Protein AF-A0AAV7SJ99-F1 (afdb_monomer)

Solvent-accessible surface area (backbone atoms only — not comparable to full-atom values): 6652 Å² total; per-residue (Å²): 101,50,82,53,54,74,47,80,49,43,65,52,64,79,61,67,56,72,78,52,84,72,37,33,37,42,35,44,24,42,28,49,36,29,60,92,22,44,47,71,61,49,57,51,40,82,54,26,36,36,42,33,46,22,40,28,51,28,46,58,70,69,31,40,30,37,60,29,28,35,41,36,41,26,40,27,48,28,54,57,74,58,60,65,24,40,26,92,53,81,49,98,88,36,46,22,47,30,31,39,38,36,37,21,64,34,61,44,52,81,87,58,58,60,77,69,39,59,64,27,42,63,56,43,79,43,75,42,50,114

pLDDT: mean 96.18, std 3.07, range [80.31, 98.88]

InterPro domains:
  IPR001611 Leucine-rich repeat [PF13516] (46-59)
  IPR001611 Leucine-rich repeat [PF13855] (2-34)
  IPR001611 Leucine-rich repeat [PS51450] (47-68)
  IPR032675 Leucine-rich repeat domain superfamily [G3DSA:3.80.10.10] (1-130)
  IPR050333 Small Leucine-Rich Proteoglycans [PTHR45712] (2-129)

Mean predicted aligned error: 2.55 Å

Organism: Pleurodeles waltl (NCBI:txid8319)

Radius of gyration: 13.69 Å; Cα contacts (8 Å, |Δi|>4): 319; chains: 1; bounding box: 36×24×34 Å

Structure (mmCIF, N/CA/C/O backbone):
data_AF-A0AAV7SJ99-F1
#
_entry.id   AF-A0AAV7SJ99-F1
#
loop_
_atom_site.group_PDB
_atom_site.id
_atom_site.type_symbol
_atom_site.label_atom_id
_atom_site.label_alt_id
_atom_site.label_comp_id
_atom_site.label_asym_id
_atom_site.label_entity_id
_atom_site.label_seq_id
_atom_site.pdbx_PDB_ins_code
_atom_site.Cartn_x
_atom_site.Cartn_y
_atom_site.Cartn_z
_atom_site.occupancy
_atom_site.B_iso_or_equiv
_atom_site.auth_seq_id
_atom_site.auth_comp_id
_atom_site.auth_asym_id
_atom_site.auth_atom_id
_atom_site.pdbx_PDB_model_num
ATOM 1 N N . MET A 1 1 ? -16.512 -4.322 4.864 1.00 94.44 1 MET A N 1
ATOM 2 C CA . MET A 1 1 ? -15.651 -5.125 3.969 1.00 94.44 1 MET A CA 1
ATOM 3 C C . MET A 1 1 ? -16.043 -4.796 2.542 1.00 94.44 1 MET A C 1
ATOM 5 O O . MET A 1 1 ? -17.233 -4.602 2.314 1.00 94.44 1 MET A O 1
ATOM 9 N N . LEU A 1 2 ? -15.084 -4.707 1.623 1.00 97.12 2 LEU A N 1
ATOM 10 C CA . LEU A 1 2 ? -15.316 -4.532 0.188 1.00 97.12 2 LEU A CA 1
ATOM 11 C C . LEU A 1 2 ? -14.374 -5.455 -0.589 1.00 97.12 2 LEU A C 1
ATOM 13 O O . LEU A 1 2 ? -13.173 -5.473 -0.321 1.00 97.12 2 LEU A O 1
ATOM 17 N N . TYR A 1 3 ? -14.928 -6.201 -1.541 1.00 97.94 3 TYR A N 1
ATOM 18 C CA . TYR A 1 3 ? -14.200 -7.179 -2.345 1.00 97.94 3 TYR A CA 1
ATOM 19 C C . TYR A 1 3 ? -14.446 -6.891 -3.824 1.00 97.94 3 TYR A C 1
ATOM 21 O O . TYR A 1 3 ? -15.584 -6.938 -4.289 1.00 97.94 3 TYR A O 1
ATOM 29 N N . PHE A 1 4 ? -13.375 -6.573 -4.540 1.00 97.62 4 PHE A N 1
ATOM 30 C CA . PHE A 1 4 ? -13.368 -6.230 -5.963 1.00 97.62 4 PHE A CA 1
ATOM 31 C C . PHE A 1 4 ? -12.309 -7.031 -6.732 1.00 97.62 4 PHE A C 1
ATOM 33 O O . PHE A 1 4 ? -11.874 -6.633 -7.817 1.00 97.62 4 PHE A O 1
ATOM 40 N N . ASP A 1 5 ? -11.888 -8.161 -6.173 1.00 97.88 5 ASP A N 1
ATOM 41 C CA . ASP A 1 5 ? -10.887 -9.040 -6.764 1.00 97.88 5 ASP A CA 1
ATOM 42 C C . ASP A 1 5 ? -11.309 -9.548 -8.148 1.00 97.88 5 ASP A C 1
ATOM 44 O O . ASP A 1 5 ? -12.501 -9.700 -8.423 1.00 97.88 5 ASP A O 1
ATOM 48 N N . ASN A 1 6 ? -10.334 -9.875 -8.998 1.00 98.31 6 ASN A N 1
ATOM 49 C CA . ASN A 1 6 ? -10.554 -10.512 -10.304 1.00 98.31 6 ASN A CA 1
ATOM 50 C C . ASN A 1 6 ? -11.429 -9.681 -11.256 1.00 98.31 6 ASN A C 1
ATOM 52 O O . ASN A 1 6 ? -12.324 -10.195 -11.933 1.00 98.31 6 ASN A O 1
ATOM 56 N N . ASN A 1 7 ? -11.157 -8.381 -11.316 1.00 98.19 7 ASN A N 1
ATOM 57 C CA . ASN A 1 7 ? -11.838 -7.456 -12.210 1.00 98.19 7 ASN A CA 1
ATOM 58 C C . ASN A 1 7 ? -10.851 -6.829 -13.207 1.00 98.19 7 ASN A C 1
ATOM 60 O O . ASN A 1 7 ? -9.743 -7.307 -13.445 1.00 98.19 7 ASN A O 1
ATOM 64 N N . LYS A 1 8 ? -11.300 -5.777 -13.889 1.00 98.12 8 LYS A N 1
ATOM 65 C CA . LYS A 1 8 ? -10.495 -5.000 -14.839 1.00 98.12 8 LYS A CA 1
ATOM 66 C C . LYS A 1 8 ? -10.378 -3.549 -14.380 1.00 98.12 8 LYS A C 1
ATOM 68 O O . LYS A 1 8 ? -10.392 -2.649 -15.215 1.00 98.12 8 LYS A O 1
ATOM 73 N N . ILE A 1 9 ? -10.337 -3.318 -13.067 1.00 98.50 9 ILE A N 1
ATOM 74 C CA . ILE A 1 9 ? -10.249 -1.972 -12.504 1.00 98.50 9 ILE A CA 1
ATOM 75 C C . ILE A 1 9 ? -8.882 -1.402 -12.864 1.00 98.50 9 ILE A C 1
ATOM 77 O O . ILE A 1 9 ? -7.849 -1.978 -12.532 1.00 98.50 9 ILE A O 1
ATOM 81 N N . THR A 1 10 ? -8.902 -0.272 -13.559 1.00 98.25 10 THR A N 1
ATOM 82 C CA . THR A 1 10 ? -7.706 0.484 -13.944 1.00 98.25 10 THR A CA 1
ATOM 83 C C . THR A 1 10 ? -7.600 1.810 -13.207 1.00 98.25 10 THR A C 1
ATOM 85 O O . THR A 1 10 ? -6.526 2.394 -13.195 1.00 98.25 10 THR A O 1
ATOM 88 N N . ASN A 1 11 ? -8.701 2.305 -12.632 1.00 97.69 11 ASN A N 1
ATOM 89 C CA . ASN A 1 11 ? -8.764 3.614 -11.998 1.00 97.69 11 ASN A CA 1
ATOM 90 C C . ASN A 1 11 ? -9.659 3.587 -10.756 1.00 97.69 11 ASN A C 1
ATOM 92 O O . ASN A 1 11 ? -10.767 3.050 -10.797 1.00 97.69 11 ASN A O 1
ATOM 96 N N . ILE A 1 12 ? -9.197 4.226 -9.689 1.00 97.38 12 ILE A N 1
ATOM 97 C CA . ILE A 1 12 ? -9.943 4.492 -8.463 1.00 97.38 12 ILE A CA 1
ATOM 98 C C . ILE A 1 12 ? -10.212 6.000 -8.430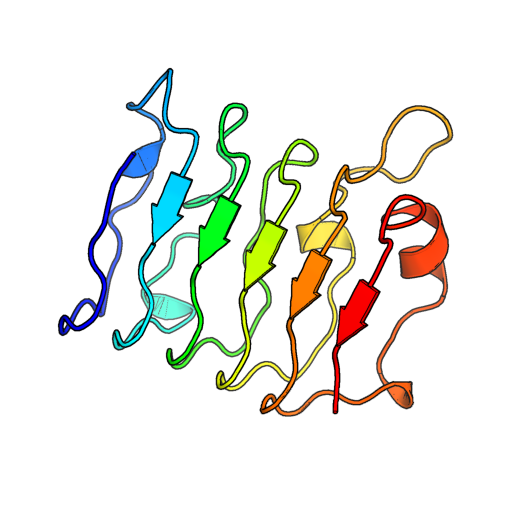 1.00 97.38 12 ILE A C 1
ATOM 100 O O . ILE A 1 12 ? -9.267 6.777 -8.538 1.00 97.38 12 ILE A O 1
ATOM 104 N N . PRO A 1 13 ? -11.474 6.445 -8.323 1.00 95.81 13 PRO A N 1
ATOM 105 C CA . PRO A 1 13 ? -11.772 7.866 -8.194 1.00 95.81 13 PRO A CA 1
ATOM 106 C C . PRO A 1 13 ? -11.133 8.480 -6.944 1.00 95.81 13 PRO A C 1
ATOM 108 O O . PRO A 1 13 ? -10.961 7.802 -5.926 1.00 95.81 13 PRO A O 1
ATOM 111 N N . ASP A 1 14 ? -10.844 9.779 -7.000 1.00 92.81 14 ASP A N 1
ATOM 112 C CA . ASP A 1 14 ? -10.383 10.526 -5.831 1.00 92.81 14 ASP A CA 1
ATOM 113 C C . ASP A 1 14 ? -11.358 10.360 -4.663 1.00 92.81 14 ASP A C 1
ATOM 115 O O . ASP A 1 14 ? -12.578 10.372 -4.832 1.00 92.81 14 ASP A O 1
ATOM 119 N N . GLU A 1 15 ? -10.794 10.160 -3.472 1.00 91.31 15 GLU A N 1
ATOM 120 C CA . GLU A 1 15 ? -11.529 10.037 -2.208 1.00 91.31 15 GLU A CA 1
ATOM 121 C C . GLU A 1 15 ? -12.584 8.912 -2.157 1.00 91.31 15 GLU A C 1
ATOM 123 O O . GLU A 1 15 ? -13.343 8.839 -1.190 1.00 91.31 15 GLU A O 1
ATOM 128 N N . TYR A 1 16 ? -12.601 7.983 -3.125 1.00 94.88 16 TYR A N 1
ATOM 129 C CA . TYR A 1 16 ? -13.651 6.963 -3.261 1.00 94.88 16 TYR A CA 1
ATOM 130 C C . TYR A 1 16 ? -13.920 6.196 -1.961 1.00 94.88 16 TYR A C 1
ATOM 132 O O . TYR A 1 16 ? -15.071 5.957 -1.594 1.00 94.88 16 TYR A O 1
ATOM 140 N N . PHE A 1 17 ? -12.861 5.849 -1.225 1.00 95.50 17 PHE A N 1
ATOM 141 C CA . PHE A 1 17 ? -12.981 5.076 0.006 1.00 95.50 17 PHE A CA 1
ATOM 142 C C . PHE A 1 17 ? -13.154 5.911 1.289 1.00 95.50 17 PHE A C 1
ATOM 144 O O . PHE A 1 17 ? -13.451 5.351 2.344 1.00 95.50 17 PHE A O 1
ATOM 151 N N . GLN A 1 18 ? -13.026 7.240 1.228 1.00 90.12 18 GLN A N 1
ATOM 152 C CA . GLN A 1 18 ? -13.057 8.111 2.415 1.00 90.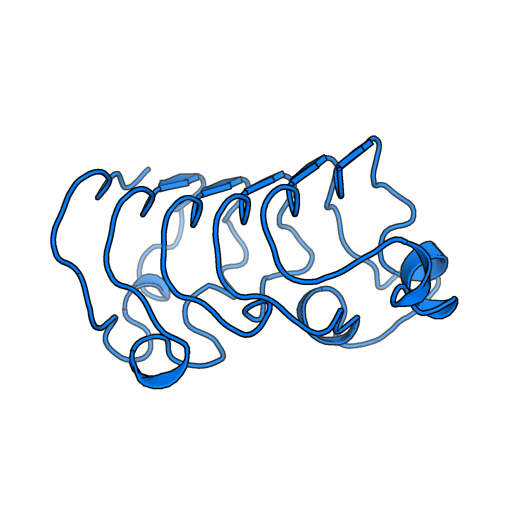12 18 GLN A CA 1
ATOM 153 C C . GLN A 1 18 ? -14.448 8.175 3.074 1.00 90.12 18 GLN A C 1
ATOM 155 O O . GLN A 1 18 ? -14.572 8.436 4.270 1.00 90.12 18 GLN A O 1
ATOM 160 N N . GLY A 1 19 ? -15.511 7.870 2.321 1.00 90.69 19 GLY A N 1
ATOM 161 C CA . GLY A 1 19 ? -16.877 7.790 2.846 1.00 90.69 19 GLY A CA 1
ATOM 162 C C . GLY A 1 19 ? -17.159 6.556 3.717 1.00 90.69 19 GLY A C 1
ATOM 163 O O . GLY A 1 19 ? -18.126 6.556 4.485 1.00 90.69 19 GLY A O 1
ATOM 164 N N . PHE A 1 20 ? -16.336 5.504 3.645 1.00 93.88 20 PHE A N 1
ATOM 165 C CA . PHE A 1 20 ? -16.599 4.246 4.348 1.00 93.88 20 PHE A CA 1
ATOM 166 C C . PHE A 1 20 ? -16.000 4.247 5.760 1.00 93.88 20 PHE A C 1
ATOM 168 O O . PHE A 1 20 ? -14.938 3.688 6.022 1.00 93.88 20 PHE A O 1
ATOM 175 N N . LYS A 1 21 ? -16.742 4.824 6.709 1.00 92.56 21 LYS A N 1
ATOM 176 C CA . LYS A 1 21 ? -16.313 5.034 8.108 1.00 92.56 21 LYS A CA 1
ATOM 177 C C . LYS A 1 21 ? -16.022 3.770 8.930 1.00 92.56 21 LYS A C 1
ATOM 179 O O . LYS A 1 21 ? -15.572 3.892 10.061 1.00 92.56 21 LYS A O 1
ATOM 184 N N . ALA A 1 22 ? -16.331 2.585 8.413 1.00 96.94 22 ALA A N 1
ATOM 185 C CA . ALA A 1 22 ? -16.148 1.304 9.101 1.00 96.94 22 ALA A CA 1
ATOM 186 C C . ALA A 1 22 ? -15.487 0.249 8.192 1.00 96.94 22 ALA A C 1
ATOM 188 O O . ALA A 1 22 ? -15.682 -0.956 8.372 1.00 96.94 22 ALA A O 1
ATOM 189 N N . LEU A 1 23 ? -14.767 0.683 7.153 1.00 98.00 23 LEU A N 1
ATOM 190 C CA . LEU A 1 23 ? -14.128 -0.230 6.214 1.00 98.00 23 LEU A CA 1
ATOM 191 C C . LEU A 1 23 ? -12.855 -0.820 6.816 1.00 98.00 23 LEU A C 1
ATOM 193 O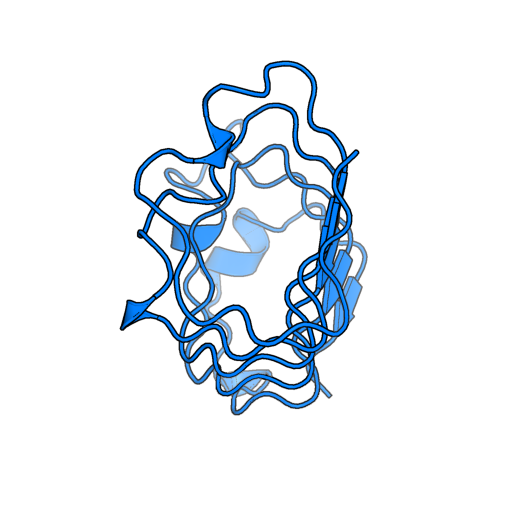 O . LEU A 1 23 ? -11.827 -0.165 6.856 1.00 98.00 23 LEU A O 1
ATOM 197 N N . GLN A 1 24 ? -12.933 -2.085 7.222 1.00 98.50 24 GLN A N 1
ATOM 198 C CA . GLN A 1 24 ? -11.794 -2.804 7.803 1.00 98.50 24 GLN A CA 1
ATOM 199 C C . GLN A 1 24 ? -11.004 -3.653 6.799 1.00 98.50 24 GLN A C 1
ATOM 201 O O . GLN A 1 24 ? -9.811 -3.856 6.987 1.00 98.50 24 GLN A O 1
ATOM 206 N N . TYR A 1 25 ? -11.647 -4.124 5.729 1.00 98.75 25 TYR A N 1
ATOM 207 C CA . TYR A 1 25 ? -11.037 -5.030 4.751 1.00 98.75 25 TYR A CA 1
ATOM 208 C C . TYR A 1 25 ? -11.383 -4.562 3.345 1.00 98.75 25 TYR A C 1
ATOM 210 O O . TYR A 1 25 ? -12.574 -4.406 3.035 1.00 98.75 25 TYR A O 1
ATOM 218 N N . LEU A 1 26 ? -10.356 -4.360 2.525 1.00 98.62 26 LEU A N 1
ATOM 219 C CA . LEU A 1 26 ? -10.468 -3.974 1.125 1.00 98.62 26 LEU A CA 1
ATOM 220 C C . LEU A 1 26 ? -9.586 -4.891 0.282 1.00 98.62 26 LEU A C 1
ATOM 222 O O . LEU A 1 26 ? -8.372 -4.924 0.471 1.00 98.62 26 LEU A O 1
ATOM 226 N N . ARG A 1 27 ? -10.196 -5.607 -0.663 1.00 98.75 27 ARG A N 1
ATOM 227 C CA . ARG A 1 27 ? -9.456 -6.440 -1.611 1.00 98.75 27 ARG A CA 1
ATOM 228 C C . ARG A 1 27 ? -9.720 -6.022 -3.046 1.00 98.75 27 ARG A C 1
ATOM 230 O O . ARG A 1 27 ? -10.866 -5.830 -3.455 1.00 98.75 27 ARG A O 1
ATOM 237 N N . LEU A 1 28 ? -8.630 -5.832 -3.767 1.00 98.69 28 LEU A N 1
ATOM 238 C CA . LEU A 1 28 ? -8.534 -5.340 -5.136 1.00 98.69 28 LEU A CA 1
ATOM 239 C C . LEU A 1 28 ? -7.516 -6.186 -5.919 1.00 98.69 28 LEU A C 1
ATOM 241 O O . LEU A 1 28 ? -6.957 -5.718 -6.915 1.00 98.69 28 LEU A O 1
ATOM 245 N N . SER A 1 29 ? -7.269 -7.424 -5.485 1.00 98.81 29 SER A N 1
ATOM 246 C CA . SER A 1 29 ? -6.299 -8.306 -6.127 1.00 98.81 29 SER A CA 1
ATOM 247 C C . SER A 1 29 ? -6.726 -8.670 -7.550 1.00 98.81 29 SER A C 1
ATOM 249 O O . SER A 1 29 ? -7.911 -8.606 -7.894 1.00 98.81 29 SER A O 1
ATOM 251 N N . HIS A 1 30 ? -5.774 -9.049 -8.403 1.00 98.75 30 HIS A N 1
ATOM 252 C CA . HIS A 1 30 ? -6.055 -9.445 -9.791 1.00 98.75 30 HIS A CA 1
ATOM 253 C C . HIS A 1 30 ? -6.860 -8.380 -10.558 1.00 98.75 30 HIS A C 1
ATOM 255 O O . HIS A 1 30 ? -7.918 -8.654 -11.134 1.00 98.75 30 HIS A O 1
ATOM 261 N N . ASN A 1 31 ? -6.364 -7.145 -10.539 1.00 98.75 31 ASN A N 1
ATOM 262 C CA . ASN A 1 31 ? -6.891 -6.026 -11.315 1.00 98.75 31 ASN A CA 1
ATOM 263 C C . ASN A 1 31 ? -5.792 -5.474 -12.239 1.00 98.75 31 ASN A C 1
ATOM 265 O O . ASN A 1 31 ? -4.826 -6.162 -12.564 1.00 98.75 31 ASN A O 1
ATOM 269 N N . LYS A 1 32 ? -5.977 -4.257 -12.752 1.00 98.56 32 LYS A N 1
ATOM 270 C CA . LYS A 1 32 ? -5.038 -3.582 -13.657 1.00 98.56 32 LYS A CA 1
ATOM 271 C C . LYS A 1 32 ? -4.649 -2.211 -13.110 1.00 98.56 32 LYS A C 1
ATOM 273 O O . LYS A 1 32 ? -4.507 -1.250 -13.869 1.00 98.56 32 LYS A O 1
ATOM 278 N N . LEU A 1 33 ? -4.571 -2.096 -11.784 1.00 98.69 33 LEU A N 1
ATOM 279 C CA . LEU A 1 33 ? -4.217 -0.847 -11.126 1.00 98.69 33 LEU A CA 1
ATOM 280 C C . LEU A 1 33 ? -2.760 -0.510 -11.427 1.00 98.69 33 LEU A C 1
ATOM 282 O O . LEU A 1 33 ? -1.875 -1.353 -11.311 1.00 98.69 33 LEU A O 1
ATOM 286 N N . THR A 1 34 ? -2.540 0.745 -11.793 1.00 98.56 34 THR A N 1
ATOM 287 C CA . THR A 1 34 ? -1.224 1.362 -11.975 1.00 98.56 34 THR A CA 1
ATOM 288 C C . THR A 1 34 ? -1.171 2.611 -11.107 1.00 98.56 34 THR A C 1
ATOM 290 O O . THR A 1 34 ? -2.218 3.122 -10.705 1.00 98.56 34 THR A O 1
ATOM 293 N N . ASP A 1 35 ? 0.019 3.152 -10.867 1.00 97.44 35 ASP A N 1
ATOM 294 C CA . ASP A 1 35 ? 0.190 4.372 -10.069 1.00 97.44 35 ASP A CA 1
ATOM 295 C C . ASP A 1 35 ? -0.648 5.546 -10.614 1.00 97.44 35 ASP A C 1
ATOM 297 O O . ASP A 1 35 ? -1.219 6.311 -9.847 1.00 97.44 35 ASP A O 1
ATOM 301 N N . ALA A 1 36 ? -0.800 5.653 -11.940 1.00 97.62 36 ALA A N 1
ATOM 302 C CA . ALA A 1 36 ? -1.615 6.692 -12.578 1.00 97.62 36 ALA A CA 1
ATOM 303 C C . ALA A 1 36 ? -3.125 6.546 -12.311 1.00 97.62 36 ALA A C 1
ATOM 305 O O . ALA A 1 36 ? -3.859 7.527 -12.387 1.00 97.62 36 ALA A O 1
ATOM 306 N N . GLY A 1 37 ? -3.587 5.327 -12.027 1.00 97.19 37 GLY A N 1
ATOM 307 C CA . GLY A 1 37 ? -4.984 5.028 -11.724 1.00 97.19 37 GLY A CA 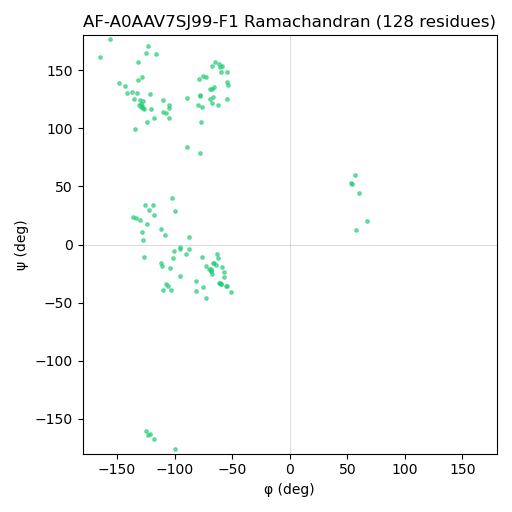1
ATOM 308 C C . GLY A 1 37 ? -5.305 5.004 -10.231 1.00 97.19 37 GLY A C 1
ATOM 309 O O . GLY A 1 37 ? -6.453 4.758 -9.863 1.00 97.19 37 GLY A O 1
ATOM 310 N N . VAL A 1 38 ? -4.311 5.214 -9.366 1.00 97.50 38 VAL A N 1
ATOM 311 C CA . VAL A 1 38 ? -4.473 5.202 -7.913 1.00 97.50 38 VAL A CA 1
ATOM 312 C C . VAL A 1 38 ? -4.117 6.581 -7.361 1.00 97.50 38 VAL A C 1
ATOM 314 O O . VAL A 1 38 ? -2.942 6.939 -7.299 1.00 97.50 38 VAL A O 1
ATOM 317 N N . PRO A 1 39 ? -5.107 7.357 -6.895 1.00 95.12 39 PRO A N 1
ATOM 318 C CA . PRO A 1 39 ? -4.847 8.599 -6.183 1.00 95.12 39 PRO A CA 1
ATOM 319 C C . PRO A 1 39 ? -3.923 8.368 -4.985 1.00 95.12 39 PRO A C 1
ATOM 321 O O . PRO A 1 39 ? -4.096 7.405 -4.237 1.00 95.12 39 PRO A O 1
ATOM 324 N N . GLY A 1 40 ? -2.977 9.281 -4.743 1.00 86.44 40 GLY A N 1
ATOM 325 C CA . GLY A 1 40 ? -1.909 9.072 -3.752 1.00 86.44 40 GLY A CA 1
ATOM 326 C C . GLY A 1 40 ? -2.384 8.781 -2.320 1.00 86.44 40 GLY A C 1
ATOM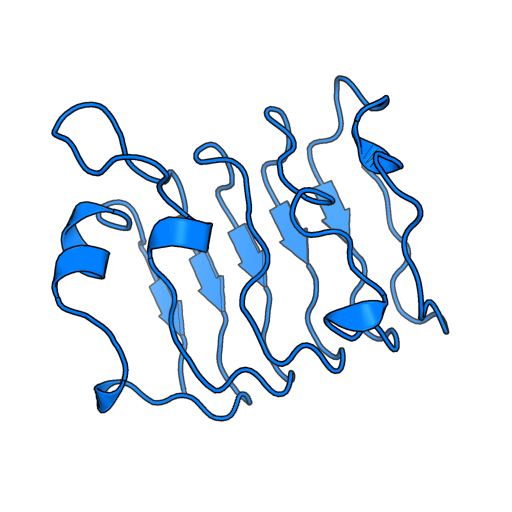 327 O O . GLY A 1 40 ? -1.658 8.148 -1.558 1.00 86.44 40 GLY A O 1
ATOM 328 N N . ASN A 1 41 ? -3.607 9.199 -1.967 1.00 90.00 41 ASN A N 1
ATOM 329 C CA . ASN A 1 41 ? -4.242 8.976 -0.661 1.00 90.00 41 ASN A CA 1
ATOM 330 C C . ASN A 1 41 ? -5.453 8.024 -0.715 1.00 90.00 41 ASN A C 1
ATOM 332 O O . ASN A 1 41 ? -6.218 7.966 0.250 1.00 90.00 41 ASN A O 1
ATOM 336 N N . ALA A 1 42 ? -5.657 7.289 -1.814 1.00 95.94 42 ALA A N 1
ATOM 337 C CA . ALA A 1 42 ? -6.829 6.430 -2.005 1.00 95.94 42 ALA A CA 1
ATOM 338 C C . ALA A 1 42 ? -7.031 5.427 -0.855 1.00 95.94 42 ALA A C 1
ATOM 340 O O . ALA A 1 42 ? -8.164 5.170 -0.455 1.00 95.94 42 ALA A O 1
ATOM 341 N N . PHE A 1 43 ? -5.934 4.914 -0.290 1.00 97.00 43 PHE A N 1
ATOM 342 C CA . PHE A 1 43 ? -5.946 3.882 0.750 1.00 97.00 43 PHE A CA 1
ATOM 343 C C . PHE A 1 43 ? -5.556 4.385 2.146 1.00 97.00 43 PHE A C 1
ATOM 345 O O . PHE A 1 43 ? -5.431 3.592 3.080 1.00 97.00 43 PHE A O 1
ATOM 352 N N . ASN A 1 44 ? -5.402 5.699 2.334 1.00 96.31 44 ASN A N 1
ATOM 353 C CA . ASN A 1 44 ? -5.197 6.272 3.661 1.00 96.31 44 ASN A CA 1
ATOM 35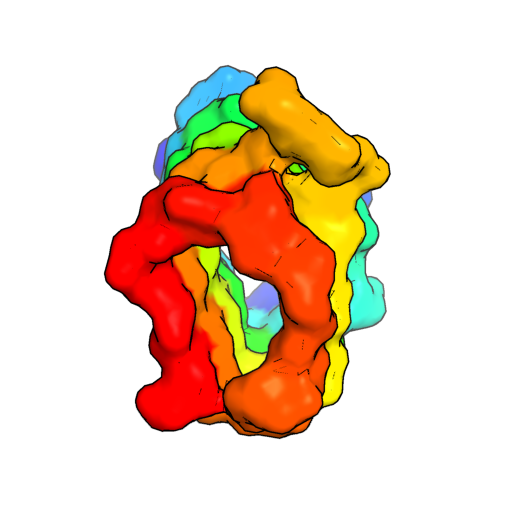4 C C . ASN A 1 44 ? -6.542 6.342 4.406 1.00 96.31 44 ASN A C 1
ATOM 356 O O . ASN A 1 44 ? -7.192 7.387 4.456 1.00 96.31 44 ASN A O 1
ATOM 360 N N . ILE A 1 45 ? -6.968 5.197 4.938 1.00 96.69 45 ILE A N 1
ATOM 361 C CA . ILE A 1 45 ? -8.255 4.986 5.607 1.00 96.69 45 ILE A CA 1
ATOM 362 C C . ILE A 1 45 ? -7.973 4.535 7.040 1.00 96.69 45 ILE A C 1
ATOM 364 O O . ILE A 1 45 ? -7.414 3.465 7.260 1.00 96.69 45 ILE A O 1
ATOM 368 N N . SER A 1 46 ? -8.381 5.329 8.029 1.00 95.75 46 SER A N 1
ATOM 369 C CA . SER A 1 46 ? -8.041 5.103 9.446 1.00 95.75 46 SER A CA 1
ATOM 370 C C . SER A 1 46 ? -8.647 3.847 10.075 1.00 95.75 46 SER A C 1
ATOM 372 O O . SER A 1 46 ? -8.219 3.436 11.148 1.00 95.75 46 SER A O 1
ATOM 374 N N . THR A 1 47 ? -9.656 3.253 9.436 1.00 97.75 47 THR A N 1
ATOM 375 C CA . THR A 1 47 ? -10.332 2.041 9.929 1.00 97.75 47 THR A CA 1
ATOM 376 C C . THR A 1 47 ? -9.878 0.764 9.237 1.00 97.75 47 THR A C 1
ATOM 378 O O . THR A 1 47 ? -10.292 -0.318 9.655 1.00 97.75 47 THR A O 1
ATOM 381 N N . LEU A 1 48 ? -9.033 0.878 8.207 1.00 98.38 48 LEU A N 1
ATOM 382 C CA . LEU A 1 48 ? -8.602 -0.254 7.399 1.00 98.38 48 LEU A CA 1
ATOM 383 C C . LEU A 1 48 ? -7.536 -1.063 8.139 1.00 98.38 48 LEU A C 1
ATOM 385 O O . LEU A 1 48 ? -6.544 -0.513 8.605 1.00 98.38 48 LEU A O 1
ATOM 389 N N . LEU A 1 49 ? -7.754 -2.373 8.221 1.00 98.75 49 LEU A N 1
ATOM 390 C CA . LEU A 1 49 ? -6.859 -3.338 8.860 1.00 98.75 49 LEU A CA 1
ATOM 391 C C . LEU A 1 49 ? -6.142 -4.207 7.824 1.00 98.75 49 LEU A C 1
ATOM 393 O O . LEU A 1 49 ? -4.983 -4.559 8.020 1.00 98.75 49 LEU A O 1
ATOM 397 N N . GLU A 1 50 ? -6.809 -4.515 6.710 1.00 98.88 50 GLU A N 1
ATOM 398 C CA . GLU A 1 50 ? -6.271 -5.336 5.623 1.00 98.88 50 GLU A CA 1
ATOM 399 C C . GLU A 1 50 ? -6.516 -4.683 4.263 1.00 98.88 50 GLU A C 1
ATOM 401 O O . GLU A 1 50 ? -7.647 -4.303 3.931 1.00 98.88 50 GLU A O 1
ATOM 406 N N . LEU A 1 51 ? -5.446 -4.606 3.472 1.00 98.88 51 LEU A N 1
ATOM 407 C CA . LEU A 1 51 ? -5.462 -4.157 2.090 1.00 98.88 51 LEU A CA 1
ATOM 408 C C . LEU A 1 51 ? -4.774 -5.188 1.198 1.00 98.88 51 LEU A C 1
ATOM 410 O O . LEU A 1 51 ? -3.580 -5.449 1.352 1.00 98.88 51 LEU A O 1
ATOM 414 N N . ASP A 1 52 ? -5.522 -5.725 0.239 1.00 98.88 52 ASP A N 1
ATOM 415 C CA . ASP A 1 52 ? -4.978 -6.599 -0.796 1.00 98.88 52 ASP A CA 1
ATOM 416 C C . ASP A 1 52 ? -4.978 -5.908 -2.160 1.00 98.88 52 ASP A C 1
ATOM 418 O O . ASP A 1 52 ? -6.031 -5.597 -2.721 1.00 98.88 52 ASP A O 1
ATOM 422 N N . LEU A 1 53 ? -3.775 -5.657 -2.672 1.00 98.75 53 LEU A N 1
ATOM 423 C CA . LEU A 1 53 ? -3.480 -5.077 -3.981 1.00 98.75 53 LEU A CA 1
ATOM 424 C C . LEU A 1 53 ? -2.563 -5.998 -4.800 1.00 98.75 53 LEU A C 1
ATOM 426 O O . LEU A 1 53 ? -1.948 -5.560 -5.777 1.00 98.75 53 LEU A O 1
ATOM 430 N N . SER A 1 54 ? -2.460 -7.269 -4.416 1.00 98.88 54 SER A N 1
ATOM 431 C CA . SER A 1 54 ? -1.637 -8.250 -5.114 1.00 98.88 54 SER A CA 1
ATOM 432 C C . SER A 1 54 ? -2.097 -8.464 -6.559 1.00 98.88 54 SER A C 1
ATOM 434 O O . SER A 1 54 ? -3.256 -8.220 -6.902 1.00 98.88 54 SER A O 1
ATOM 436 N N . PHE A 1 55 ? -1.194 -8.905 -7.435 1.00 98.81 55 PHE A N 1
ATOM 437 C CA . PHE A 1 55 ? -1.507 -9.137 -8.852 1.00 98.81 55 PHE A CA 1
ATOM 438 C C . PHE A 1 55 ? -2.118 -7.900 -9.541 1.00 98.81 55 PHE A C 1
ATOM 440 O O . PHE A 1 55 ? -3.184 -7.967 -10.158 1.00 98.81 55 PHE A O 1
ATOM 447 N N . ASN A 1 56 ? -1.440 -6.761 -9.413 1.00 98.81 56 ASN A N 1
ATOM 448 C CA . ASN A 1 56 ? -1.726 -5.526 -10.145 1.00 98.81 56 ASN A CA 1
ATOM 449 C C . ASN A 1 56 ? -0.465 -5.080 -10.914 1.00 98.81 56 ASN A C 1
ATOM 451 O O . ASN A 1 56 ? 0.456 -5.863 -11.149 1.00 98.81 56 ASN A O 1
ATOM 455 N N . GLU A 1 57 ? -0.421 -3.828 -11.364 1.00 98.62 57 GLU A N 1
ATOM 456 C CA . GLU A 1 57 ? 0.688 -3.262 -12.131 1.00 98.62 57 GLU A CA 1
ATOM 457 C C . GLU A 1 57 ? 1.285 -2.019 -11.447 1.00 98.62 57 GLU A C 1
ATOM 459 O O . GLU A 1 57 ? 1.785 -1.115 -12.121 1.00 98.62 57 GLU A O 1
ATOM 464 N N . LEU A 1 58 ? 1.228 -1.962 -10.112 1.00 98.44 58 LEU A N 1
ATOM 465 C CA . LEU A 1 58 ? 1.745 -0.846 -9.317 1.00 98.44 58 LEU A CA 1
ATOM 466 C C . LEU A 1 58 ? 3.274 -0.797 -9.376 1.00 98.44 58 LEU A C 1
ATOM 468 O O . LEU A 1 58 ? 3.937 -1.818 -9.202 1.00 98.44 58 LEU A O 1
ATOM 472 N N . SER A 1 59 ? 3.840 0.388 -9.588 1.00 97.56 59 SER A N 1
ATOM 473 C CA . SER A 1 59 ? 5.290 0.632 -9.563 1.00 97.56 59 SER A CA 1
ATOM 474 C C . SER A 1 59 ? 5.782 1.266 -8.263 1.00 97.56 59 SER A C 1
ATOM 476 O O . SER A 1 59 ? 6.990 1.279 -8.000 1.00 97.56 59 SER A O 1
ATOM 478 N N . SER A 1 60 ? 4.865 1.739 -7.421 1.00 96.62 60 SER A N 1
ATOM 479 C CA . SER A 1 60 ? 5.157 2.298 -6.104 1.00 96.62 60 SER A CA 1
ATOM 480 C C . SER A 1 60 ? 4.253 1.714 -5.019 1.00 96.62 60 SER A C 1
ATOM 482 O O . SER A 1 60 ? 3.164 1.204 -5.278 1.00 96.62 60 SER A O 1
ATOM 484 N N . ILE A 1 61 ? 4.733 1.774 -3.774 1.00 97.25 61 ILE A N 1
ATOM 485 C CA . ILE A 1 61 ? 3.940 1.417 -2.596 1.00 97.25 61 ILE A CA 1
ATOM 486 C C . ILE A 1 61 ? 2.972 2.580 -2.325 1.00 97.25 61 ILE A C 1
ATOM 488 O O . ILE A 1 61 ? 3.449 3.690 -2.051 1.00 97.25 61 ILE A O 1
ATOM 492 N N . PRO A 1 62 ? 1.645 2.369 -2.369 1.00 96.62 62 PRO A N 1
ATOM 493 C CA . PRO A 1 62 ? 0.692 3.439 -2.115 1.00 96.62 62 PRO A CA 1
ATOM 494 C C . PRO A 1 62 ? 0.742 3.900 -0.655 1.00 96.62 62 PRO A C 1
ATOM 496 O O . PRO A 1 62 ? 1.069 3.124 0.242 1.00 96.62 62 PRO A O 1
ATOM 499 N N . THR A 1 63 ? 0.369 5.156 -0.405 1.00 97.00 63 THR A N 1
ATOM 500 C CA . THR A 1 63 ? 0.276 5.677 0.965 1.00 97.00 63 THR A CA 1
ATOM 501 C C . THR A 1 63 ? -0.883 5.014 1.697 1.00 97.00 63 THR A C 1
ATOM 503 O O . THR A 1 63 ? -2.033 5.080 1.250 1.00 97.00 63 THR A O 1
ATOM 506 N N . VAL A 1 64 ? -0.588 4.421 2.848 1.00 97.75 64 VAL A N 1
ATOM 507 C CA . VAL A 1 64 ? -1.571 3.780 3.723 1.00 97.75 64 VAL A CA 1
ATOM 508 C C . VAL A 1 64 ? -1.652 4.503 5.060 1.00 97.75 64 VAL A C 1
ATOM 510 O O . VAL A 1 64 ? -0.806 5.326 5.413 1.00 97.75 64 VAL A O 1
ATOM 513 N N . ASN A 1 65 ? -2.717 4.227 5.807 1.00 97.19 65 ASN A N 1
ATOM 514 C CA . ASN A 1 65 ? -2.812 4.705 7.174 1.00 97.19 65 ASN A CA 1
ATOM 515 C C . ASN A 1 65 ? -1.859 3.913 8.083 1.00 97.19 65 ASN A C 1
ATOM 517 O O . ASN A 1 65 ? -1.731 2.700 7.935 1.00 97.19 65 ASN A O 1
ATOM 521 N N . GLU A 1 66 ? -1.260 4.579 9.071 1.00 97.06 66 GLU A N 1
ATOM 522 C CA . GLU A 1 66 ? -0.386 3.948 10.073 1.00 97.06 66 GLU A CA 1
ATOM 523 C C . GLU A 1 66 ? -1.101 2.849 10.884 1.00 97.06 66 GLU A C 1
ATOM 525 O O . GLU A 1 66 ? -0.441 1.990 11.461 1.00 97.06 66 GLU A O 1
ATOM 530 N N . GLY A 1 67 ? -2.439 2.835 10.906 1.00 97.56 67 GLY A N 1
ATOM 531 C CA . GLY A 1 67 ? -3.254 1.791 11.527 1.00 97.56 67 GLY A CA 1
ATOM 532 C C . GLY A 1 67 ? -3.375 0.475 10.748 1.00 97.56 67 GLY A C 1
ATOM 533 O O . GLY A 1 67 ? -3.881 -0.488 11.321 1.00 97.56 67 GLY A O 1
ATOM 534 N N . LEU A 1 68 ? -2.930 0.417 9.487 1.00 98.62 68 LEU A N 1
ATOM 535 C CA . LEU A 1 68 ? -3.028 -0.787 8.657 1.00 98.62 68 LEU A CA 1
ATOM 536 C C . LEU A 1 68 ? -2.152 -1.912 9.225 1.00 98.62 68 LEU A C 1
ATOM 538 O O . LEU A 1 68 ? -1.002 -1.672 9.584 1.00 98.62 68 LEU A O 1
ATOM 542 N N . GLU A 1 69 ? -2.675 -3.138 9.276 1.00 98.75 69 GLU A N 1
ATOM 543 C CA . GLU A 1 69 ? -1.958 -4.286 9.848 1.00 98.75 69 GLU A CA 1
ATOM 544 C C . GLU A 1 69 ? -1.433 -5.251 8.779 1.00 98.75 69 GLU A C 1
ATOM 546 O O . GLU A 1 69 ? -0.345 -5.806 8.934 1.00 98.75 69 GLU A O 1
ATOM 551 N N . ASN A 1 70 ? -2.181 -5.439 7.690 1.00 98.88 70 ASN A N 1
ATOM 552 C CA . ASN A 1 70 ? -1.851 -6.390 6.630 1.00 98.88 70 ASN A CA 1
ATOM 553 C C . ASN A 1 70 ? -1.860 -5.695 5.272 1.00 98.88 70 ASN A C 1
ATOM 555 O O . ASN A 1 70 ? -2.878 -5.116 4.877 1.00 98.88 70 ASN A O 1
ATOM 559 N N . LEU A 1 71 ? -0.739 -5.775 4.557 1.00 98.81 71 LEU A N 1
ATOM 560 C CA . LEU A 1 71 ? -0.602 -5.222 3.216 1.00 98.81 71 LEU A CA 1
ATOM 561 C C . LEU A 1 71 ? -0.033 -6.263 2.253 1.00 98.81 71 LEU A C 1
ATOM 563 O O . LEU A 1 71 ? 1.108 -6.708 2.397 1.00 98.81 71 LEU A O 1
ATOM 567 N N . TYR A 1 72 ? -0.831 -6.596 1.243 1.00 98.88 72 TYR A N 1
ATOM 568 C CA . TYR A 1 72 ? -0.473 -7.536 0.189 1.00 98.88 72 TYR A CA 1
ATOM 569 C C . TYR A 1 72 ? -0.215 -6.784 -1.112 1.00 98.88 72 TYR A C 1
ATOM 571 O O . TYR A 1 72 ? -1.122 -6.177 -1.683 1.00 98.88 72 TYR A O 1
ATOM 579 N N . LEU A 1 73 ? 1.037 -6.793 -1.562 1.00 98.69 73 LEU A N 1
ATOM 580 C CA . LEU A 1 73 ? 1.498 -6.134 -2.784 1.00 98.69 73 LEU A CA 1
ATOM 581 C C . LEU A 1 73 ? 2.286 -7.091 -3.684 1.00 98.69 73 LEU A C 1
ATOM 583 O O . LEU A 1 73 ? 2.899 -6.644 -4.656 1.00 98.69 73 LEU A O 1
ATOM 587 N N . GLN A 1 74 ? 2.269 -8.394 -3.399 1.00 98.62 74 GLN A N 1
ATOM 588 C CA . GLN A 1 74 ? 3.000 -9.374 -4.187 1.00 98.62 74 GLN A CA 1
ATOM 589 C C . GLN A 1 74 ? 2.548 -9.391 -5.648 1.00 98.62 74 GLN A C 1
ATOM 591 O O . GLN A 1 74 ? 1.379 -9.136 -5.957 1.00 98.62 74 GLN A O 1
ATOM 596 N N . VAL A 1 75 ? 3.478 -9.709 -6.547 1.00 98.44 75 VAL A N 1
ATOM 597 C CA . VAL A 1 75 ? 3.241 -9.750 -7.999 1.00 98.44 75 VAL A CA 1
ATOM 598 C C . VAL A 1 75 ? 2.715 -8.402 -8.522 1.00 98.44 75 VAL A C 1
ATOM 600 O O . VAL A 1 75 ? 1.616 -8.290 -9.063 1.00 98.44 75 VAL A O 1
ATOM 603 N N . ASN A 1 76 ? 3.518 -7.358 -8.322 1.00 98.69 76 ASN A N 1
ATOM 604 C CA . ASN A 1 76 ? 3.353 -6.023 -8.903 1.00 98.69 76 ASN A CA 1
ATOM 605 C C . ASN A 1 76 ? 4.657 -5.635 -9.645 1.00 98.69 76 ASN A C 1
ATOM 607 O O . ASN A 1 76 ? 5.449 -6.495 -10.030 1.00 98.69 76 ASN A O 1
ATOM 611 N N . LYS A 1 77 ? 4.889 -4.345 -9.905 1.00 98.25 77 LYS A N 1
ATOM 612 C CA . LYS A 1 77 ? 6.085 -3.806 -10.583 1.00 98.25 77 LYS A CA 1
ATOM 613 C C . LYS A 1 77 ? 6.878 -2.853 -9.676 1.00 98.25 77 LYS A C 1
ATOM 615 O O . LYS A 1 77 ? 7.559 -1.954 -10.177 1.00 98.25 77 LYS A O 1
ATOM 620 N N . ILE A 1 78 ? 6.771 -3.012 -8.354 1.00 97.88 78 ILE A N 1
ATOM 621 C CA . ILE A 1 78 ? 7.355 -2.096 -7.366 1.00 97.88 78 ILE A CA 1
ATOM 622 C C . ILE A 1 78 ? 8.878 -2.173 -7.432 1.00 97.88 78 ILE A C 1
ATOM 624 O O . ILE A 1 78 ? 9.452 -3.253 -7.339 1.00 97.88 78 ILE A O 1
ATOM 628 N N . GLN A 1 79 ? 9.525 -1.018 -7.584 1.00 95.38 79 GLN A N 1
ATOM 629 C CA . GLN A 1 79 ? 10.986 -0.915 -7.734 1.00 95.38 79 GLN A CA 1
ATOM 630 C C . GLN A 1 79 ? 11.679 -0.249 -6.546 1.00 95.38 79 GLN A C 1
ATOM 632 O O . GLN A 1 79 ? 12.898 -0.306 -6.428 1.00 95.38 79 GLN A O 1
ATOM 637 N N . LYS A 1 80 ? 10.923 0.437 -5.682 1.00 94.00 80 LYS A N 1
ATOM 638 C CA . LYS A 1 80 ? 11.491 1.245 -4.604 1.00 94.00 80 LYS A CA 1
ATOM 639 C C . LYS A 1 80 ? 10.672 1.140 -3.330 1.00 94.00 80 LYS A C 1
ATOM 641 O O . LYS A 1 80 ? 9.466 1.393 -3.336 1.00 94.00 80 LYS A O 1
ATOM 646 N N . PHE A 1 81 ? 11.357 0.869 -2.221 1.00 96.12 81 PHE A N 1
ATOM 647 C CA . PHE A 1 81 ? 10.765 0.956 -0.895 1.00 96.12 81 PHE A CA 1
ATOM 648 C C . PHE A 1 81 ? 10.694 2.417 -0.458 1.00 96.12 81 PHE A C 1
ATOM 650 O O . PHE A 1 81 ? 11.696 3.133 -0.472 1.00 96.12 81 PHE A O 1
ATOM 657 N N . THR A 1 82 ? 9.512 2.867 -0.047 1.00 94.56 82 THR A N 1
ATOM 658 C CA . THR A 1 82 ? 9.296 4.245 0.401 1.00 94.56 82 THR A CA 1
ATOM 659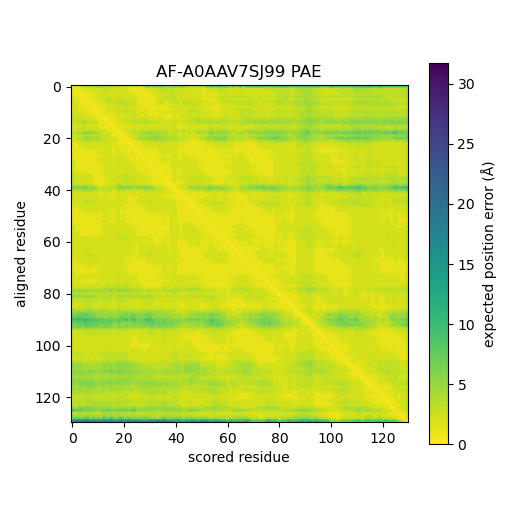 C C . THR A 1 82 ? 8.709 4.228 1.807 1.00 94.56 82 THR A C 1
ATOM 661 O O . THR A 1 82 ? 7.533 3.933 1.991 1.00 94.56 82 THR A O 1
ATOM 664 N N . VAL A 1 83 ? 9.524 4.555 2.816 1.00 96.38 83 VAL A N 1
ATOM 665 C CA . VAL A 1 83 ? 9.105 4.533 4.234 1.00 96.38 83 VAL A CA 1
ATOM 666 C C . VAL A 1 83 ? 7.933 5.486 4.490 1.00 96.38 83 VAL A C 1
ATOM 668 O O . VAL A 1 83 ? 7.040 5.169 5.274 1.00 96.38 83 VAL A O 1
ATOM 671 N N . SER A 1 84 ? 7.881 6.616 3.775 1.00 95.75 84 SER A N 1
ATOM 672 C CA . SER A 1 84 ? 6.798 7.596 3.908 1.00 95.75 84 SER A CA 1
ATOM 673 C C . SER A 1 84 ? 5.428 7.088 3.453 1.00 95.75 84 SER A C 1
ATOM 675 O O . SER A 1 84 ? 4.422 7.695 3.807 1.00 95.75 84 SER A O 1
ATOM 677 N N . SER A 1 85 ? 5.365 5.979 2.704 1.00 96.75 85 SER A N 1
ATOM 678 C CA . SER A 1 85 ? 4.098 5.310 2.381 1.00 96.75 85 SER A CA 1
ATOM 679 C C . SER A 1 85 ? 3.450 4.667 3.614 1.00 96.75 85 SER A C 1
ATOM 681 O O . SER A 1 85 ? 2.243 4.440 3.606 1.00 96.75 85 SER A O 1
ATOM 683 N N . PHE A 1 86 ? 4.230 4.404 4.670 1.00 97.50 86 PHE A N 1
ATOM 684 C CA . PHE A 1 86 ? 3.782 3.759 5.906 1.00 97.50 86 PHE A CA 1
ATOM 685 C C . PHE A 1 86 ? 3.753 4.699 7.110 1.00 97.50 86 PHE A C 1
ATOM 687 O O . PHE A 1 86 ? 2.841 4.587 7.921 1.00 97.50 86 PHE A O 1
ATOM 694 N N . CYS A 1 87 ? 4.742 5.593 7.241 1.00 96.19 87 CYS A N 1
ATOM 695 C CA . CYS A 1 87 ? 4.857 6.533 8.360 1.00 96.19 87 CYS A CA 1
ATOM 696 C C . CYS A 1 87 ? 5.083 7.954 7.850 1.00 96.19 87 CYS A C 1
ATOM 698 O O . CYS A 1 87 ? 6.064 8.213 7.151 1.00 96.19 87 CYS A O 1
ATOM 700 N N . LYS A 1 88 ? 4.227 8.904 8.238 1.00 91.50 88 LYS A N 1
ATOM 701 C CA . LYS A 1 88 ? 4.418 10.320 7.859 1.00 91.50 88 LYS A CA 1
ATOM 702 C C . LYS A 1 88 ? 5.525 10.978 8.671 1.00 91.50 88 LYS A C 1
ATOM 704 O O . LYS A 1 88 ? 6.268 11.813 8.162 1.00 91.50 88 LYS A O 1
ATOM 709 N N . VAL A 1 89 ? 5.608 10.593 9.937 1.00 91.88 89 VAL A N 1
ATOM 710 C CA . VAL A 1 89 ? 6.641 10.994 10.886 1.00 91.88 89 VAL A CA 1
ATOM 711 C C . VAL A 1 89 ? 7.133 9.721 11.559 1.00 91.88 89 VAL A C 1
ATOM 713 O O . VAL A 1 89 ? 6.352 8.810 11.81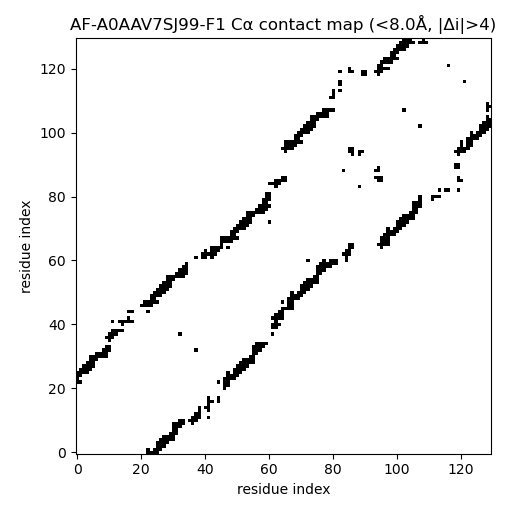4 1.00 91.88 89 VAL A O 1
ATOM 716 N N . ILE A 1 90 ? 8.435 9.638 11.816 1.00 91.38 90 ILE A N 1
ATOM 717 C CA . ILE A 1 90 ? 9.031 8.500 12.514 1.00 91.38 90 ILE A CA 1
ATOM 718 C C . ILE A 1 90 ? 9.361 8.952 13.928 1.00 91.38 90 ILE A C 1
ATOM 720 O O . ILE A 1 90 ? 10.152 9.877 14.120 1.00 91.38 90 ILE A O 1
ATOM 724 N N . GLY A 1 91 ? 8.771 8.287 14.918 1.00 89.56 91 GLY A N 1
ATOM 725 C CA . GLY A 1 91 ? 8.989 8.625 16.313 1.00 89.56 91 GLY A CA 1
ATOM 726 C C . GLY A 1 91 ? 8.728 7.471 17.282 1.00 89.56 91 GLY A C 1
ATOM 727 O O . GLY A 1 91 ? 8.303 6.375 16.900 1.00 89.56 91 GLY A O 1
ATOM 728 N N . PRO A 1 92 ? 8.968 7.705 18.584 1.00 88.25 92 PRO A N 1
ATOM 729 C CA . PRO A 1 92 ? 8.657 6.726 19.622 1.00 88.25 92 PRO A CA 1
ATOM 730 C C . PRO A 1 92 ? 7.160 6.397 19.687 1.00 88.25 92 PRO A C 1
ATOM 732 O O . PRO A 1 92 ? 6.801 5.259 19.977 1.00 88.25 92 PRO A O 1
ATOM 735 N N . LEU A 1 93 ? 6.290 7.368 19.390 1.00 89.25 93 LEU A N 1
ATOM 736 C CA . LEU A 1 93 ? 4.832 7.203 19.388 1.00 89.25 93 LEU A CA 1
ATOM 737 C C . LEU A 1 93 ? 4.234 7.099 17.975 1.00 89.25 93 LEU A C 1
ATOM 739 O O . LEU A 1 93 ? 3.157 6.527 17.842 1.00 89.25 93 LEU A O 1
ATOM 743 N N . ASP A 1 94 ? 4.956 7.559 16.949 1.00 92.56 94 ASP A N 1
ATOM 744 C CA . ASP A 1 94 ? 4.516 7.583 15.547 1.00 92.56 94 ASP A CA 1
ATOM 745 C C . ASP A 1 94 ? 5.209 6.478 14.736 1.00 92.56 94 ASP A C 1
ATOM 747 O O . ASP A 1 94 ? 6.428 6.502 14.528 1.00 92.56 94 ASP A O 1
ATOM 751 N N . TYR A 1 95 ? 4.437 5.456 14.364 1.00 96.56 95 TYR A N 1
ATOM 752 C CA . TYR A 1 95 ? 4.907 4.262 13.662 1.00 96.56 95 TYR A CA 1
ATOM 753 C C . TYR A 1 95 ? 3.751 3.467 13.065 1.00 96.56 95 TYR A C 1
ATOM 755 O O . TYR A 1 95 ? 2.604 3.579 13.495 1.00 96.56 95 TYR A O 1
ATOM 763 N N . SER A 1 96 ? 4.080 2.615 12.101 1.00 97.94 96 SER A N 1
ATOM 764 C CA . SER A 1 96 ? 3.114 1.754 11.440 1.00 97.94 96 SER A CA 1
ATOM 765 C C . SER A 1 96 ? 2.773 0.531 12.292 1.00 97.94 96 SER A C 1
ATOM 767 O O . SER A 1 96 ? 3.643 -0.071 12.927 1.00 97.94 96 SER A O 1
ATOM 769 N N . ARG A 1 97 ? 1.500 0.129 12.253 1.00 98.00 97 ARG A N 1
ATOM 770 C CA . ARG A 1 97 ? 0.973 -1.101 12.858 1.00 98.00 97 ARG A CA 1
ATOM 771 C C . ARG A 1 97 ? 1.063 -2.321 11.945 1.00 98.00 97 ARG A C 1
ATOM 773 O O . ARG A 1 97 ? 0.540 -3.372 12.313 1.00 98.00 97 ARG A O 1
ATOM 780 N N . ILE A 1 98 ? 1.713 -2.203 10.785 1.00 98.50 98 ILE A N 1
ATOM 781 C CA . ILE A 1 98 ? 1.905 -3.324 9.865 1.00 98.50 98 ILE A CA 1
ATOM 782 C C . ILE A 1 98 ? 2.559 -4.486 10.615 1.00 98.50 98 ILE A C 1
ATOM 784 O O . ILE A 1 98 ? 3.616 -4.337 11.225 1.00 98.50 98 ILE A O 1
ATOM 788 N N . LYS A 1 99 ? 1.907 -5.644 10.546 1.00 98.50 99 LYS A N 1
ATOM 789 C CA . LYS A 1 99 ? 2.374 -6.939 11.048 1.00 98.50 99 LYS A CA 1
ATOM 790 C C . LYS A 1 99 ? 2.857 -7.810 9.898 1.00 98.50 99 LYS A C 1
ATOM 792 O O . LYS A 1 99 ? 3.867 -8.490 10.052 1.00 98.50 99 LYS A O 1
ATOM 797 N N . HIS A 1 100 ? 2.154 -7.761 8.768 1.00 98.56 100 HIS A N 1
ATOM 798 C CA . HIS A 1 100 ? 2.432 -8.583 7.598 1.00 98.56 100 HIS A CA 1
ATOM 799 C C . HIS A 1 100 ? 2.514 -7.710 6.345 1.00 98.56 100 HIS A C 1
ATOM 801 O O . HIS A 1 100 ? 1.553 -7.017 5.994 1.00 98.56 100 HIS A O 1
ATOM 807 N N . LEU A 1 101 ? 3.668 -7.749 5.679 1.00 98.44 101 LEU A N 1
ATOM 808 C CA . LEU A 1 101 ? 3.919 -7.050 4.423 1.00 98.44 101 LEU A CA 1
ATOM 809 C C . LEU A 1 101 ? 4.437 -8.036 3.375 1.00 98.44 101 LEU A C 1
ATOM 811 O O . LEU A 1 101 ? 5.520 -8.593 3.526 1.00 98.44 101 LEU A O 1
ATOM 815 N N . ARG A 1 102 ? 3.676 -8.221 2.298 1.00 98.38 102 ARG A N 1
ATOM 816 C CA . ARG A 1 102 ? 4.052 -9.079 1.167 1.00 98.38 102 ARG A CA 1
ATOM 817 C C . ARG A 1 102 ? 4.471 -8.226 -0.019 1.00 98.38 102 ARG A C 1
ATOM 819 O O . ARG A 1 102 ? 3.662 -7.459 -0.542 1.00 98.38 102 ARG A O 1
ATOM 826 N N . LEU A 1 103 ? 5.724 -8.353 -0.434 1.00 98.06 103 LEU A N 1
ATOM 827 C CA . LEU A 1 103 ? 6.328 -7.652 -1.568 1.00 98.06 103 LEU A CA 1
ATOM 828 C C . LEU A 1 103 ? 7.016 -8.616 -2.548 1.00 98.06 103 LEU A C 1
ATOM 830 O O . LEU A 1 103 ? 7.589 -8.157 -3.533 1.00 98.06 103 LEU A O 1
ATOM 834 N N . ASP A 1 104 ? 6.932 -9.926 -2.330 1.00 97.81 104 ASP A N 1
ATOM 835 C CA . ASP A 1 104 ? 7.455 -10.962 -3.222 1.00 97.81 104 ASP A CA 1
ATOM 836 C C . ASP A 1 104 ? 6.916 -10.828 -4.659 1.00 97.81 104 ASP A C 1
ATOM 838 O O . ASP A 1 104 ? 5.824 -10.318 -4.913 1.00 97.81 104 ASP A O 1
ATOM 842 N N . GLY A 1 105 ? 7.713 -11.219 -5.654 1.00 97.62 105 GLY A N 1
ATOM 843 C CA . GLY A 1 105 ? 7.339 -11.053 -7.065 1.00 97.62 105 GLY A CA 1
ATOM 844 C C . GLY A 1 105 ? 7.255 -9.595 -7.545 1.00 97.62 105 GLY A C 1
ATOM 845 O O . GLY A 1 105 ? 6.601 -9.329 -8.552 1.00 97.62 105 GLY A O 1
ATOM 846 N N . ASN A 1 106 ? 7.890 -8.653 -6.841 1.00 98.06 106 ASN A N 1
ATOM 847 C CA . ASN A 1 106 ? 8.156 -7.296 -7.328 1.00 98.06 106 ASN A CA 1
ATOM 848 C C . ASN A 1 106 ? 9.597 -7.158 -7.844 1.00 98.06 106 ASN A C 1
ATOM 850 O O . ASN A 1 106 ? 10.362 -8.117 -7.882 1.00 98.06 106 ASN A O 1
ATOM 854 N N . ASN A 1 107 ? 9.979 -5.945 -8.240 1.00 96.62 107 ASN A N 1
ATOM 855 C CA . ASN A 1 107 ? 11.318 -5.615 -8.717 1.00 96.62 107 ASN A CA 1
ATOM 856 C C . ASN A 1 107 ? 12.137 -4.895 -7.629 1.00 96.62 107 ASN A C 1
ATOM 858 O O . ASN A 1 107 ? 12.836 -3.920 -7.911 1.00 96.62 107 ASN A O 1
ATOM 862 N N . ILE A 1 108 ? 11.991 -5.359 -6.387 1.00 94.56 108 ILE A N 1
ATOM 863 C CA . ILE A 1 108 ? 12.675 -4.850 -5.202 1.00 94.56 108 ILE A CA 1
ATOM 864 C C . ILE A 1 108 ? 13.348 -6.000 -4.459 1.00 94.56 108 ILE A C 1
ATOM 866 O O . ILE A 1 108 ? 12.814 -7.103 -4.398 1.00 94.56 108 ILE A O 1
ATOM 870 N N . THR A 1 109 ? 14.514 -5.739 -3.884 1.00 92.44 109 THR A N 1
ATOM 871 C CA . THR A 1 109 ? 15.293 -6.719 -3.128 1.00 92.44 109 THR A CA 1
ATOM 872 C C . THR A 1 109 ? 15.571 -6.229 -1.709 1.00 92.44 109 THR A C 1
ATOM 874 O O . THR A 1 109 ? 15.373 -5.060 -1.375 1.00 92.44 109 THR A O 1
ATOM 877 N N . ARG A 1 110 ? 16.104 -7.110 -0.853 1.00 91.81 110 ARG A N 1
ATOM 878 C CA . ARG A 1 110 ? 16.552 -6.734 0.501 1.00 91.81 110 ARG A CA 1
ATOM 879 C C . ARG A 1 110 ? 17.597 -5.612 0.510 1.00 91.81 110 ARG A C 1
ATOM 881 O O . ARG A 1 110 ? 17.664 -4.870 1.483 1.00 91.81 110 ARG A O 1
ATOM 888 N N . ALA A 1 111 ? 18.399 -5.482 -0.548 1.00 92.25 111 ALA A N 1
ATOM 889 C CA . ALA A 1 111 ? 19.410 -4.430 -0.657 1.00 92.25 111 ALA A CA 1
ATOM 890 C C . ALA A 1 111 ? 18.802 -3.028 -0.855 1.00 92.25 111 ALA A C 1
ATOM 892 O O . ALA A 1 111 ? 19.456 -2.035 -0.545 1.00 92.25 111 ALA A O 1
ATOM 893 N N . ASP A 1 112 ? 17.555 -2.948 -1.325 1.00 92.06 112 ASP A N 1
ATOM 894 C CA . ASP A 1 112 ? 16.847 -1.691 -1.585 1.00 92.06 112 ASP A CA 1
ATOM 895 C C . ASP A 1 112 ? 16.113 -1.151 -0.343 1.00 92.06 112 ASP A C 1
ATOM 897 O O . ASP A 1 112 ? 15.506 -0.077 -0.389 1.00 92.06 112 ASP A O 1
ATOM 901 N N . LEU A 1 113 ? 16.137 -1.894 0.771 1.00 93.50 113 LEU A N 1
ATOM 902 C CA . LEU A 1 113 ? 15.447 -1.528 2.002 1.00 93.50 113 LEU A CA 1
ATOM 903 C C . LEU A 1 113 ? 16.234 -0.473 2.807 1.00 93.50 113 LEU A C 1
ATOM 905 O O . LEU A 1 113 ? 17.358 -0.740 3.244 1.00 93.50 113 LEU A O 1
ATOM 909 N N . PRO A 1 114 ? 15.654 0.714 3.067 1.00 94.69 114 PRO A N 1
ATOM 910 C CA . PRO A 1 114 ? 16.314 1.761 3.840 1.00 94.69 114 PRO A CA 1
ATOM 911 C C . PRO A 1 114 ? 16.326 1.430 5.334 1.00 94.69 114 PRO A C 1
ATOM 913 O O . PRO A 1 114 ? 15.353 0.909 5.871 1.00 94.69 114 PRO A O 1
ATOM 916 N N . GLN A 1 115 ? 17.391 1.808 6.046 1.00 92.25 115 GLN A N 1
ATOM 917 C CA . GLN A 1 115 ? 17.535 1.509 7.479 1.00 92.25 115 GLN A CA 1
ATOM 918 C C . GLN A 1 115 ? 16.419 2.121 8.337 1.00 92.25 115 GLN A C 1
ATOM 920 O O . GLN A 1 115 ? 15.989 1.511 9.316 1.00 92.25 115 GLN A O 1
ATOM 925 N N . GLU A 1 116 ? 15.885 3.290 7.963 1.00 91.19 116 GLU A N 1
ATOM 926 C CA . GLU A 1 116 ? 14.800 3.916 8.728 1.00 91.19 116 GLU A CA 1
ATOM 927 C C . GLU A 1 116 ? 13.504 3.087 8.728 1.00 91.19 116 GLU A C 1
ATOM 929 O O . GLU A 1 116 ? 12.655 3.280 9.606 1.00 91.19 116 GLU A O 1
ATOM 934 N N . MET A 1 117 ? 13.348 2.133 7.796 1.00 94.62 117 MET A N 1
ATOM 935 C CA . MET A 1 117 ? 12.167 1.271 7.767 1.00 94.62 117 MET A CA 1
ATOM 936 C C . MET A 1 117 ? 12.016 0.470 9.058 1.00 94.62 117 MET A C 1
ATOM 938 O O . MET A 1 117 ? 10.891 0.261 9.496 1.00 94.62 117 MET A O 1
ATOM 942 N N . TYR A 1 118 ? 13.117 0.062 9.698 1.00 93.00 118 TYR A N 1
ATOM 943 C CA . TYR A 1 118 ? 13.071 -0.759 10.910 1.00 93.00 118 TYR A CA 1
ATOM 944 C C . TYR A 1 118 ? 12.512 0.007 12.111 1.00 93.00 118 TYR A C 1
ATOM 946 O O . TYR A 1 118 ? 11.981 -0.603 13.034 1.00 93.00 118 TYR A O 1
ATOM 954 N N . THR A 1 119 ? 12.571 1.341 12.092 1.00 95.19 119 THR A N 1
ATOM 955 C CA . THR A 1 119 ? 11.961 2.190 13.125 1.00 95.19 119 THR A CA 1
ATOM 956 C C . THR A 1 119 ? 10.464 2.386 12.875 1.00 95.19 119 THR A C 1
ATOM 958 O O . THR A 1 119 ? 9.665 2.355 13.818 1.00 95.19 119 THR A O 1
ATOM 961 N N . CYS A 1 120 ? 10.085 2.565 11.604 1.00 97.44 120 CYS A N 1
ATOM 962 C CA . CYS A 1 120 ? 8.699 2.756 11.170 1.00 97.44 120 CYS A CA 1
ATOM 963 C C . CYS A 1 120 ? 7.875 1.457 11.241 1.00 97.44 120 CYS A C 1
ATOM 965 O O . CYS A 1 120 ? 6.773 1.461 11.780 1.00 97.44 120 CYS A O 1
ATOM 967 N N . LEU A 1 121 ? 8.422 0.345 10.743 1.00 97.44 121 LEU A N 1
ATOM 968 C CA . LEU A 1 121 ? 7.787 -0.975 10.666 1.00 97.44 121 LEU A CA 1
ATOM 969 C C . LEU A 1 121 ? 8.228 -1.910 11.799 1.00 97.44 121 LEU A C 1
ATOM 971 O O . LEU A 1 121 ? 8.245 -3.126 11.645 1.00 97.44 121 LEU A O 1
ATOM 975 N N . ARG A 1 122 ? 8.588 -1.369 12.963 1.00 96.50 122 ARG A N 1
ATOM 976 C CA . ARG A 1 122 ? 9.111 -2.157 14.095 1.00 96.50 122 ARG A CA 1
ATOM 977 C C . ARG A 1 122 ? 8.147 -3.205 14.671 1.00 96.50 122 ARG A C 1
ATOM 979 O O . ARG A 1 122 ? 8.554 -3.992 15.519 1.00 96.50 122 ARG A O 1
ATOM 986 N N . GLN A 1 123 ? 6.868 -3.162 14.291 1.00 97.06 123 GLN A N 1
ATOM 987 C CA . GLN A 1 123 ? 5.857 -4.157 14.668 1.00 97.06 123 GLN A CA 1
ATOM 988 C C . GLN A 1 123 ? 5.667 -5.260 13.619 1.00 97.06 123 GLN A C 1
ATOM 990 O O . GLN A 1 123 ? 4.917 -6.205 13.874 1.00 97.06 123 GLN A O 1
ATOM 995 N N . ALA A 1 124 ? 6.347 -5.165 12.471 1.00 97.50 124 ALA A N 1
ATOM 996 C CA . ALA A 1 124 ? 6.259 -6.169 11.428 1.00 97.50 124 ALA A CA 1
ATOM 997 C C . ALA A 1 124 ? 6.782 -7.505 11.961 1.00 97.50 124 ALA A C 1
ATOM 999 O O . ALA A 1 124 ? 7.926 -7.622 12.399 1.00 97.50 124 ALA A O 1
ATOM 1000 N N . SER A 1 125 ? 5.905 -8.502 11.948 1.00 96.38 125 SER A N 1
ATOM 1001 C CA . SER A 1 125 ? 6.243 -9.888 12.257 1.00 96.38 125 SER A CA 1
ATOM 1002 C C . SER A 1 125 ? 6.852 -10.573 11.043 1.00 96.38 125 SER A C 1
ATOM 1004 O O . SER A 1 125 ? 7.703 -11.441 11.206 1.00 96.38 125 SER A O 1
ATOM 1006 N N . ASP A 1 126 ? 6.425 -10.170 9.844 1.00 94.75 126 ASP A N 1
ATOM 1007 C CA . ASP A 1 126 ? 6.949 -10.705 8.599 1.00 94.75 126 ASP A CA 1
ATOM 1008 C C . ASP A 1 126 ? 6.932 -9.672 7.464 1.00 94.75 126 ASP A C 1
ATOM 1010 O O . ASP A 1 126 ? 5.977 -8.900 7.309 1.00 94.75 126 ASP A O 1
ATOM 1014 N N . ILE A 1 127 ? 8.016 -9.667 6.687 1.00 95.69 127 ILE A N 1
ATOM 1015 C CA . ILE A 1 127 ? 8.199 -8.853 5.483 1.00 95.69 127 ILE A CA 1
ATOM 1016 C C . ILE A 1 127 ? 8.784 -9.765 4.406 1.00 95.69 127 ILE A C 1
ATOM 1018 O O . ILE A 1 127 ? 9.992 -10.021 4.378 1.00 95.69 127 ILE A O 1
ATOM 1022 N N . GLU A 1 128 ? 7.924 -10.251 3.518 1.00 96.06 128 GLU A N 1
ATOM 1023 C CA . GLU A 1 128 ? 8.312 -11.170 2.450 1.00 96.06 128 GLU A CA 1
ATOM 1024 C C . GLU A 1 128 ? 8.729 -10.381 1.203 1.00 96.06 128 GLU A C 1
ATOM 1026 O O . GLU A 1 128 ? 7.989 -9.522 0.723 1.00 96.06 128 GLU A O 1
ATOM 1031 N N . LEU A 1 129 ? 9.929 -10.658 0.687 1.00 91.62 129 LEU A N 1
ATOM 1032 C CA . LEU A 1 129 ? 10.529 -9.988 -0.479 1.00 91.62 129 LEU A CA 1
ATOM 1033 C C . LEU A 1 129 ? 10.981 -10.968 -1.572 1.00 91.62 129 LEU A C 1
ATOM 1035 O O . LEU A 1 129 ? 11.350 -10.525 -2.656 1.00 91.62 129 LEU A O 1
ATOM 1039 N N . GLU A 1 130 ? 10.993 -12.271 -1.283 1.00 80.31 130 GLU A N 1
ATOM 1040 C CA . GLU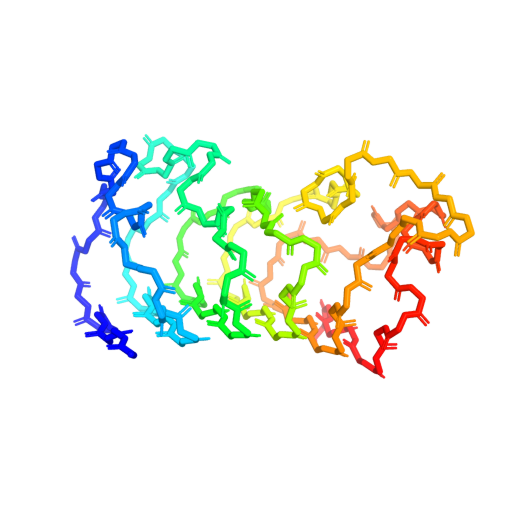 A 1 130 ? 11.524 -13.348 -2.132 1.00 80.31 130 GLU A CA 1
ATOM 1041 C C . GLU A 1 130 ? 10.461 -14.426 -2.339 1.00 80.31 130 GLU A C 1
ATOM 1043 O O . GLU A 1 130 ? 9.790 -14.769 -1.339 1.00 80.31 130 GLU A O 1
#

Foldseek 3Di:
DEEQEQDAQAADDPCNCVPPLQAAEDAHEQYAYEPVRADLCNAQHQNYAEYHHHHYAYQDQGAHHLNHAYYHHAQYAHQADDLCSNWVDFDPPTAHNHQYAEQANYNYDPVRDDPSNCRRVVNHVDHHHD

Secondary structure (DSSP, 8-state):
-EE--SS------TTTTTT-TT--EEE--SS---GGGS-TTTB--TT--EEE--SS--SSPPPB-TT--EEE--SS------GGGT-SS-SSS------EEE-TTSS--GGG--TTHHHHTTT-SEEE--

Sequence (130 aa):
MLYFDNNKITNIPDEYFQGFKALQYLRLSHNKLTDAGVPGNAFNISTLLELDLSFNELSSIPTVNEGLENLYLQVNKIQKFTVSSFCKVIGPLDYSRIKHLRLDGNNITRADLPQEMYTCLRQASDIELE

Nearest PDB structures (foldseek):
  5mx0-assembly1_A  TM=9.870E-01  e=2.298E-12  Homo sapiens
  5yq5-assembly1_A  TM=9.361E-01  e=7.226E-06  Homo sapiens
  5b0t-assembly1_A  TM=5.532E-01  e=1.471E-02  Shigella flexneri
  5y3l-assembly1_A  TM=6.131E-01  e=8.606E-02  Equus caballus
  3wpc-assembly1_A  TM=5.618E-01  e=2.743E-01  Equus caballus